Protein AF-A0A2D6P7Q8-F1 (afdb_monomer_lite)

Structure (mmCIF, N/CA/C/O backbone):
data_AF-A0A2D6P7Q8-F1
#
_entry.id   AF-A0A2D6P7Q8-F1
#
loop_
_atom_site.group_PDB
_atom_site.id
_atom_site.type_symbol
_atom_site.label_atom_id
_atom_site.label_alt_id
_atom_site.label_comp_id
_atom_site.label_asym_id
_atom_site.label_entity_id
_atom_site.label_seq_id
_atom_site.pdbx_PDB_ins_code
_atom_site.Cartn_x
_atom_site.Cartn_y
_atom_site.Cartn_z
_atom_site.occupancy
_atom_site.B_iso_or_equiv
_atom_site.auth_seq_id
_atom_site.auth_comp_id
_atom_site.auth_asym_id
_atom_site.auth_atom_id
_atom_site.pdbx_PDB_model_num
ATOM 1 N N . MET A 1 1 ? 65.331 -16.004 4.724 1.00 60.19 1 MET A N 1
ATOM 2 C CA . MET A 1 1 ? 64.249 -16.273 5.702 1.00 60.19 1 MET A CA 1
ATOM 3 C C . MET A 1 1 ? 63.230 -15.131 5.787 1.00 60.19 1 MET A C 1
ATOM 5 O O . MET A 1 1 ? 62.043 -15.393 5.928 1.00 60.19 1 MET A O 1
ATOM 9 N N . GLU A 1 2 ? 63.655 -13.871 5.658 1.00 68.31 2 GLU A N 1
ATOM 10 C CA . GLU A 1 2 ? 62.769 -12.696 5.745 1.00 68.31 2 GLU A CA 1
ATOM 11 C C . GLU A 1 2 ? 61.830 -12.521 4.538 1.00 68.31 2 GLU A C 1
ATOM 13 O O . GLU A 1 2 ? 60.653 -12.210 4.701 1.00 68.31 2 GLU A O 1
ATOM 18 N N . ILE A 1 3 ? 62.322 -12.805 3.327 1.00 71.19 3 ILE A N 1
ATOM 19 C CA . ILE A 1 3 ? 61.538 -12.734 2.080 1.00 71.19 3 ILE A CA 1
ATOM 20 C C . ILE A 1 3 ? 60.420 -13.785 2.076 1.00 71.19 3 ILE A C 1
ATOM 22 O O . ILE A 1 3 ? 59.288 -13.484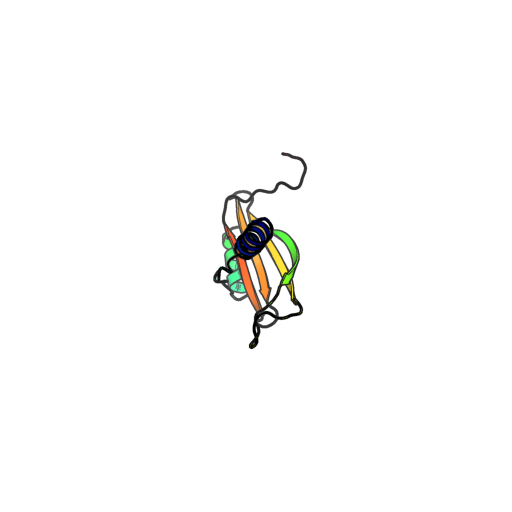 1.715 1.00 71.19 3 ILE A O 1
ATOM 26 N N . THR A 1 4 ? 60.706 -14.995 2.560 1.00 68.94 4 THR A N 1
ATOM 27 C CA . THR A 1 4 ? 59.734 -16.093 2.653 1.00 68.94 4 THR A CA 1
ATOM 28 C C . THR A 1 4 ? 58.608 -15.771 3.640 1.00 68.94 4 THR A C 1
ATOM 30 O O . THR A 1 4 ? 57.448 -16.049 3.350 1.00 68.94 4 THR A O 1
ATOM 33 N N . LYS A 1 5 ? 58.921 -15.110 4.767 1.00 68.62 5 LYS A N 1
ATOM 34 C CA . LYS A 1 5 ? 57.911 -14.595 5.709 1.00 68.62 5 LYS A CA 1
ATOM 35 C C . LYS A 1 5 ? 57.043 -13.502 5.084 1.00 68.62 5 LYS A C 1
ATOM 37 O O . LYS A 1 5 ? 55.829 -13.543 5.240 1.00 68.62 5 LYS A O 1
ATOM 42 N N . LYS A 1 6 ? 57.642 -12.552 4.356 1.00 72.38 6 LYS A N 1
ATOM 43 C CA . LYS A 1 6 ? 56.894 -11.487 3.664 1.00 72.38 6 LYS A CA 1
ATOM 44 C C . LYS A 1 6 ? 55.963 -12.057 2.592 1.00 72.38 6 LYS A C 1
ATOM 46 O O . LYS A 1 6 ? 54.809 -11.653 2.519 1.00 72.38 6 LYS A O 1
ATOM 51 N N . LEU A 1 7 ? 56.431 -13.043 1.826 1.00 74.19 7 LEU A N 1
ATOM 52 C CA . LEU A 1 7 ? 55.627 -13.719 0.808 1.00 74.19 7 LEU A CA 1
ATOM 53 C C . LEU A 1 7 ? 54.455 -14.494 1.430 1.00 74.19 7 LEU A C 1
ATOM 55 O O . LEU A 1 7 ? 53.338 -14.419 0.930 1.00 74.19 7 LEU A O 1
ATOM 59 N N . PHE A 1 8 ? 54.687 -15.172 2.557 1.00 73.50 8 PHE A N 1
ATOM 60 C CA . PHE A 1 8 ? 53.637 -15.880 3.288 1.00 73.50 8 PHE A CA 1
ATOM 61 C C . PHE A 1 8 ? 52.559 -14.930 3.833 1.00 73.50 8 PHE A C 1
ATOM 63 O O . PHE A 1 8 ? 51.376 -15.225 3.715 1.00 73.50 8 PHE A O 1
ATOM 70 N N . VAL A 1 9 ? 52.943 -13.762 4.362 1.00 74.06 9 VAL A N 1
ATOM 71 C CA . VAL A 1 9 ? 51.994 -12.739 4.843 1.00 74.06 9 VAL A CA 1
ATOM 72 C C . VAL A 1 9 ? 51.169 -12.144 3.696 1.00 74.06 9 VAL A C 1
ATOM 74 O O . VAL A 1 9 ? 49.970 -11.935 3.859 1.00 74.06 9 VAL A O 1
ATOM 77 N N . ILE A 1 10 ? 51.775 -11.920 2.527 1.00 73.69 10 ILE A N 1
ATOM 78 C CA . ILE A 1 10 ? 51.062 -11.429 1.335 1.00 73.69 10 ILE A CA 1
ATOM 79 C C . ILE A 1 10 ? 50.044 -12.466 0.844 1.00 73.69 10 ILE A C 1
ATOM 81 O O . ILE A 1 10 ? 48.901 -12.117 0.560 1.00 73.69 10 ILE A O 1
ATOM 85 N N . ILE A 1 11 ? 50.434 -13.742 0.792 1.00 72.75 11 ILE A N 1
ATOM 86 C CA . ILE A 1 11 ? 49.536 -14.834 0.396 1.00 72.75 11 ILE A CA 1
ATOM 87 C C . ILE A 1 11 ?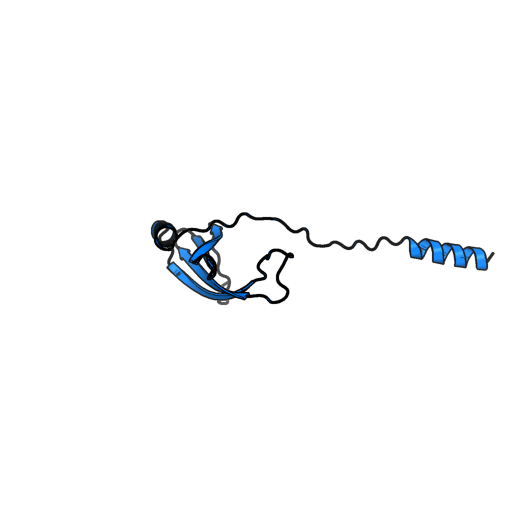 48.403 -14.995 1.418 1.00 72.75 11 ILE A C 1
ATOM 89 O O . ILE A 1 11 ? 47.251 -15.130 1.025 1.00 72.75 11 ILE A O 1
ATOM 93 N N . LEU A 1 12 ? 48.693 -14.905 2.719 1.00 67.81 12 LEU A N 1
ATOM 94 C CA . LEU A 1 12 ? 47.679 -14.991 3.773 1.00 67.81 12 LEU A CA 1
ATOM 95 C C . LEU A 1 12 ? 46.686 -13.812 3.729 1.00 67.81 12 LEU A C 1
ATOM 97 O O . LEU A 1 12 ? 45.505 -13.999 4.006 1.00 67.81 12 LEU A O 1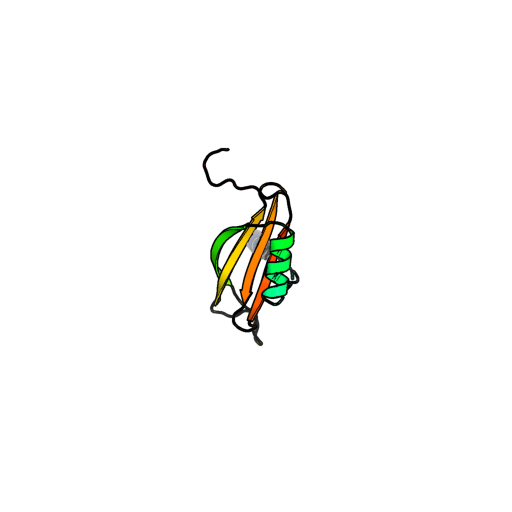
ATOM 101 N N . GLY A 1 13 ? 47.137 -12.618 3.327 1.00 65.50 13 GLY A N 1
ATOM 102 C CA . GLY A 1 13 ? 46.277 -11.446 3.126 1.00 65.50 13 GLY A CA 1
ATOM 103 C C . GLY A 1 13 ? 45.370 -11.528 1.890 1.00 65.50 13 GLY A C 1
ATOM 104 O O . GLY A 1 13 ? 44.302 -10.922 1.883 1.00 65.50 13 GLY A O 1
ATOM 105 N N . LEU A 1 14 ? 45.750 -12.303 0.867 1.00 66.88 14 LEU A N 1
ATOM 106 C CA . LEU A 1 14 ? 44.961 -12.505 -0.359 1.00 66.88 14 LEU A CA 1
ATOM 107 C C . LEU A 1 14 ? 43.763 -13.453 -0.176 1.00 66.88 14 LEU A C 1
ATOM 109 O O . LEU A 1 14 ? 42.857 -13.443 -1.004 1.00 66.88 14 LEU A O 1
ATOM 113 N N . PHE A 1 15 ? 43.739 -1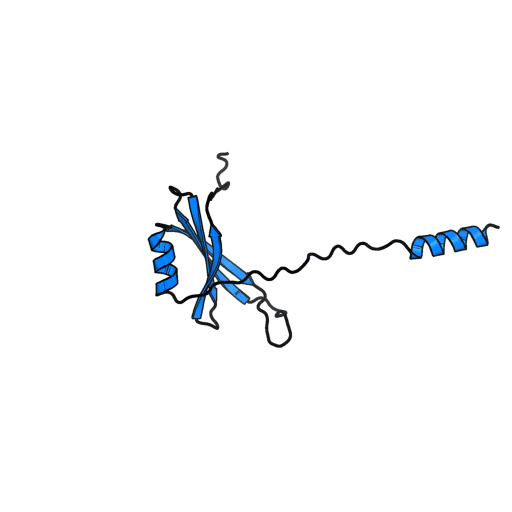4.246 0.899 1.00 63.03 15 PHE A N 1
ATOM 114 C CA . PHE A 1 15 ? 42.667 -15.205 1.192 1.00 63.03 15 PHE A CA 1
ATOM 115 C C . PHE A 1 15 ? 41.673 -14.728 2.256 1.00 63.03 15 PHE A C 1
ATOM 117 O O . PHE A 1 15 ? 40.868 -15.534 2.712 1.00 63.03 15 PHE A O 1
ATOM 124 N N . VAL A 1 16 ? 41.690 -13.451 2.661 1.00 68.62 16 VAL A N 1
ATOM 125 C CA . VAL A 1 16 ? 40.652 -12.915 3.557 1.00 68.62 16 VAL A CA 1
ATOM 126 C C . VAL A 1 16 ? 39.323 -12.927 2.793 1.00 68.62 16 VAL A C 1
ATOM 128 O O . VAL A 1 16 ? 39.173 -12.152 1.844 1.00 68.62 16 VAL A O 1
ATOM 131 N N . PRO A 1 17 ? 38.356 -13.794 3.149 1.00 63.97 17 PRO A N 1
ATOM 132 C CA . PRO A 1 17 ? 37.081 -13.811 2.464 1.00 63.97 17 PRO A CA 1
ATOM 133 C C . PRO A 1 17 ? 36.367 -12.509 2.815 1.00 63.97 17 PRO A C 1
ATOM 135 O O . PRO A 1 17 ? 36.013 -12.254 3.967 1.00 63.97 17 PRO A O 1
ATOM 138 N N . ILE A 1 18 ? 36.182 -11.657 1.812 1.00 68.25 18 ILE A N 1
ATOM 139 C CA . ILE A 1 18 ? 35.284 -10.517 1.915 1.00 68.25 18 ILE A CA 1
ATOM 140 C C . ILE A 1 18 ? 33.889 -11.136 1.988 1.00 68.25 18 ILE A C 1
ATOM 142 O O . ILE A 1 18 ? 33.320 -11.516 0.967 1.00 68.25 18 ILE A O 1
ATOM 146 N N . CYS A 1 19 ? 33.362 -11.326 3.198 1.00 65.06 19 CYS A N 1
ATOM 147 C CA . CYS A 1 19 ? 31.973 -11.721 3.393 1.00 65.06 19 CYS A CA 1
ATOM 148 C C . CYS A 1 19 ? 31.089 -10.551 2.957 1.00 65.06 19 CYS A C 1
ATOM 150 O O . CYS A 1 19 ? 30.695 -9.705 3.759 1.00 65.06 19 CYS A O 1
ATOM 152 N N . ILE A 1 20 ? 30.815 -10.481 1.656 1.00 66.38 20 ILE A N 1
ATOM 153 C CA . ILE A 1 20 ? 29.815 -9.593 1.079 1.00 66.38 20 ILE A CA 1
ATOM 154 C C . ILE A 1 20 ? 28.467 -10.228 1.419 1.00 66.38 20 ILE A C 1
ATOM 156 O O . ILE A 1 20 ? 27.920 -11.005 0.643 1.00 66.38 20 ILE A O 1
ATOM 160 N N . SER A 1 21 ? 27.961 -9.955 2.621 1.00 70.31 21 SER A N 1
ATOM 161 C CA . SER A 1 21 ? 26.570 -10.253 2.951 1.00 70.31 21 SER A CA 1
ATOM 162 C C . SER A 1 21 ? 25.699 -9.290 2.149 1.00 70.31 21 SER A C 1
ATOM 164 O O . SER A 1 21 ? 25.422 -8.167 2.571 1.00 70.31 21 SER A O 1
ATOM 166 N N . ALA A 1 22 ? 25.370 -9.682 0.922 1.00 73.44 22 ALA A N 1
ATOM 167 C CA . ALA A 1 22 ? 24.333 -9.018 0.159 1.00 73.44 22 ALA A CA 1
ATOM 168 C C . ALA A 1 22 ? 22.987 -9.448 0.746 1.00 73.44 22 ALA A C 1
ATOM 170 O O . ALA A 1 22 ? 22.768 -10.633 0.984 1.00 73.44 22 ALA A O 1
ATOM 171 N N . GLY A 1 23 ? 22.094 -8.488 0.992 1.00 75.06 23 GLY A N 1
ATOM 172 C CA . GLY A 1 23 ? 20.723 -8.814 1.372 1.00 75.06 23 GLY A CA 1
ATOM 173 C C . GLY A 1 23 ? 20.081 -9.707 0.309 1.00 75.06 23 GLY A C 1
ATOM 174 O O . GLY A 1 23 ? 20.209 -9.438 -0.888 1.00 75.06 23 GLY A O 1
ATOM 175 N N . GLU A 1 24 ? 19.413 -10.772 0.745 1.00 81.06 24 GLU A N 1
ATOM 176 C CA . GLU A 1 24 ? 18.684 -11.660 -0.154 1.00 81.06 24 GLU A CA 1
ATOM 177 C C . GLU A 1 24 ? 17.374 -11.004 -0.586 1.00 81.06 24 GLU A C 1
ATOM 179 O O . GLU A 1 24 ? 16.573 -10.542 0.233 1.00 81.06 24 GLU A O 1
ATOM 184 N N . TRP A 1 25 ? 17.154 -10.967 -1.897 1.00 77.06 25 TRP A N 1
ATOM 185 C CA . TRP A 1 25 ? 15.870 -10.563 -2.445 1.00 77.06 25 TRP A CA 1
ATOM 186 C C . TRP A 1 25 ? 14.847 -11.657 -2.168 1.00 77.06 25 TRP A C 1
ATOM 188 O O . TRP A 1 25 ? 15.042 -12.805 -2.557 1.00 77.06 25 TRP A O 1
ATOM 198 N N . ASN A 1 26 ? 13.759 -11.279 -1.503 1.00 78.12 26 ASN A N 1
ATOM 199 C CA . ASN A 1 26 ? 12.622 -12.152 -1.266 1.00 78.12 26 ASN A CA 1
ATOM 200 C C . ASN A 1 26 ? 11.439 -11.668 -2.097 1.00 78.12 26 ASN A C 1
ATOM 202 O O . ASN A 1 26 ? 11.020 -10.514 -1.981 1.00 78.12 26 ASN A O 1
ATOM 206 N N . ASP A 1 27 ? 10.891 -12.565 -2.909 1.00 81.38 27 ASP A N 1
ATOM 207 C CA . ASP A 1 27 ? 9.693 -12.291 -3.686 1.00 81.38 27 ASP A CA 1
ATOM 208 C C . ASP A 1 27 ? 8.463 -12.511 -2.800 1.00 81.38 27 ASP A C 1
ATOM 210 O O . ASP A 1 27 ? 8.085 -13.638 -2.478 1.00 81.38 27 ASP A O 1
ATOM 214 N N . LYS A 1 28 ? 7.832 -11.412 -2.381 1.00 79.88 28 LYS A N 1
ATOM 215 C CA . LYS A 1 28 ? 6.518 -11.442 -1.736 1.00 79.88 28 LYS A CA 1
ATOM 216 C C . LYS A 1 28 ? 5.442 -11.242 -2.811 1.00 79.88 28 LYS A C 1
ATOM 218 O O . LYS A 1 28 ? 5.529 -10.257 -3.545 1.00 79.88 28 LYS A O 1
ATOM 223 N N . PRO A 1 29 ? 4.411 -12.103 -2.900 1.00 82.38 29 PRO A N 1
ATOM 224 C CA . PRO A 1 29 ? 3.288 -11.849 -3.794 1.00 82.38 29 PRO A CA 1
ATOM 225 C C . PRO A 1 29 ? 2.545 -10.579 -3.358 1.00 82.38 29 PRO A C 1
ATOM 227 O O . PRO A 1 29 ? 2.234 -10.405 -2.177 1.00 82.38 29 PRO A O 1
ATOM 230 N N . ILE A 1 30 ? 2.253 -9.700 -4.315 1.00 86.81 30 ILE A N 1
ATOM 231 C CA . ILE A 1 30 ? 1.420 -8.512 -4.115 1.00 86.81 30 ILE A CA 1
ATOM 232 C C . ILE A 1 30 ? 0.034 -8.836 -4.668 1.00 86.81 30 ILE A C 1
ATOM 234 O O . ILE A 1 30 ? -0.100 -9.236 -5.823 1.00 86.81 30 ILE A O 1
ATOM 238 N N . MET A 1 31 ? -0.989 -8.698 -3.829 1.00 91.12 31 MET A N 1
ATOM 239 C CA . MET A 1 31 ? -2.379 -8.890 -4.239 1.00 91.12 31 MET A CA 1
ATOM 240 C C . MET A 1 31 ? -2.925 -7.556 -4.729 1.00 91.12 31 MET A C 1
ATOM 242 O O . MET A 1 31 ? -2.913 -6.590 -3.968 1.00 91.12 31 MET A O 1
ATOM 246 N N . CYS A 1 32 ? -3.396 -7.515 -5.971 1.00 93.19 32 CYS A N 1
ATOM 247 C CA . CYS A 1 32 ? -4.007 -6.334 -6.560 1.00 93.19 32 CYS A CA 1
ATOM 248 C C . CYS A 1 32 ? -5.441 -6.646 -6.975 1.00 93.19 32 CYS A C 1
ATOM 250 O O . CYS A 1 32 ? -5.709 -7.737 -7.476 1.00 93.19 32 CYS A O 1
ATOM 252 N N . ALA A 1 33 ? -6.330 -5.685 -6.774 1.00 95.25 33 ALA A N 1
ATOM 253 C CA . ALA A 1 33 ? -7.732 -5.768 -7.142 1.00 95.25 33 ALA A CA 1
ATOM 254 C C . ALA A 1 33 ? -8.232 -4.401 -7.625 1.00 95.25 33 ALA A C 1
ATOM 256 O O . ALA A 1 33 ? -7.521 -3.390 -7.553 1.00 95.25 33 ALA A O 1
ATOM 257 N N . ASP A 1 34 ? -9.464 -4.373 -8.125 1.00 95.62 34 ASP A N 1
ATOM 258 C CA . ASP A 1 34 ? -10.123 -3.122 -8.478 1.00 95.62 34 ASP A CA 1
ATOM 259 C C . ASP A 1 34 ? -10.509 -2.300 -7.233 1.00 95.62 34 ASP A C 1
ATOM 261 O O . ASP A 1 34 ? -10.387 -2.737 -6.082 1.00 95.62 34 ASP A O 1
ATOM 265 N N . GLU A 1 35 ? -10.954 -1.066 -7.474 1.00 94.62 35 GLU A N 1
ATOM 266 C CA . GLU A 1 35 ? -11.393 -0.137 -6.432 1.00 94.62 35 GLU A CA 1
ATOM 267 C C . GLU A 1 35 ? -12.512 -0.730 -5.562 1.00 94.62 35 GLU A C 1
ATOM 269 O O . GLU A 1 35 ? -12.463 -0.665 -4.332 1.00 94.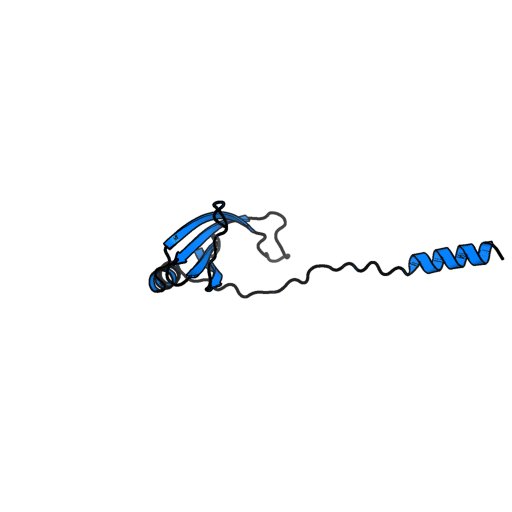62 35 GLU A O 1
ATOM 274 N N . THR A 1 36 ? -13.515 -1.345 -6.190 1.00 96.50 36 THR A N 1
ATOM 275 C CA . THR A 1 36 ? -14.717 -1.815 -5.496 1.00 96.50 36 THR A CA 1
ATOM 276 C C . THR A 1 36 ? -14.372 -2.938 -4.534 1.00 96.50 36 THR A C 1
ATOM 278 O O . THR A 1 36 ? -14.762 -2.876 -3.366 1.00 96.50 36 THR A O 1
ATOM 281 N N . GLU A 1 37 ? -13.625 -3.941 -4.987 1.00 96.81 37 GLU A N 1
ATOM 282 C CA . GLU A 1 37 ? -13.194 -5.053 -4.142 1.00 96.81 37 GLU A CA 1
ATOM 283 C C . GLU A 1 37 ? -12.288 -4.560 -3.009 1.00 96.81 37 GLU A C 1
ATOM 285 O O . GLU A 1 37 ? -12.527 -4.869 -1.835 1.00 96.81 37 GLU A O 1
ATOM 290 N N . THR A 1 38 ? -11.304 -3.722 -3.340 1.00 96.69 38 THR A N 1
ATOM 291 C CA . THR A 1 38 ? -10.314 -3.233 -2.374 1.00 96.69 38 THR A CA 1
ATOM 292 C C . THR A 1 38 ? -10.974 -2.448 -1.246 1.00 96.69 38 THR A C 1
ATOM 294 O O . THR A 1 38 ? -10.785 -2.760 -0.065 1.00 96.69 38 THR A O 1
ATOM 297 N N . PHE A 1 39 ? -11.784 -1.442 -1.578 1.00 97.19 39 PHE A N 1
ATOM 298 C CA . PHE A 1 39 ? -12.408 -0.599 -0.562 1.00 97.19 39 PHE A CA 1
ATOM 299 C C . PHE A 1 39 ? -13.570 -1.294 0.145 1.00 97.19 39 PHE A C 1
ATOM 301 O O . PHE A 1 39 ? -13.830 -0.986 1.309 1.00 97.19 39 PHE A O 1
ATOM 308 N N . SER A 1 40 ? -14.215 -2.285 -0.479 1.00 97.69 40 SER A N 1
ATOM 309 C CA . SER A 1 40 ? -15.170 -3.152 0.223 1.00 97.69 40 SER A CA 1
ATOM 310 C C . SER A 1 40 ? -14.478 -3.985 1.301 1.00 97.69 40 SER A C 1
ATOM 312 O O . SER A 1 40 ? -14.989 -4.071 2.418 1.00 97.69 40 SER A O 1
ATOM 314 N N . ALA A 1 41 ? -13.297 -4.541 1.014 1.00 96.44 41 ALA A N 1
ATOM 315 C CA . ALA A 1 41 ? -12.517 -5.304 1.987 1.00 96.44 41 ALA A CA 1
ATOM 316 C C . ALA A 1 41 ? -12.013 -4.433 3.152 1.00 96.44 41 ALA A C 1
ATOM 318 O O . ALA A 1 41 ? -12.077 -4.861 4.303 1.00 96.44 41 ALA A O 1
ATOM 319 N N . ILE A 1 42 ? -11.557 -3.206 2.878 1.00 97.69 42 ILE A N 1
ATOM 320 C CA . ILE A 1 42 ? -11.155 -2.233 3.914 1.00 97.69 42 ILE A CA 1
ATOM 321 C C . ILE A 1 42 ? -12.362 -1.849 4.780 1.00 97.69 42 ILE A C 1
ATOM 323 O O . ILE A 1 42 ? -12.303 -1.910 6.009 1.00 97.69 42 ILE A O 1
ATOM 327 N N . LYS A 1 43 ? -13.495 -1.528 4.144 1.00 97.62 43 LYS A N 1
ATOM 328 C CA . LYS A 1 43 ? -14.733 -1.160 4.841 1.00 97.62 43 LYS A CA 1
ATOM 329 C C . LYS A 1 43 ? -15.269 -2.297 5.710 1.00 97.62 43 LYS A C 1
ATOM 331 O O . LYS A 1 43 ? -15.745 -2.033 6.809 1.00 97.62 43 LYS A O 1
ATOM 336 N N . ALA A 1 44 ? -15.170 -3.547 5.257 1.00 97.69 44 ALA A N 1
ATOM 337 C CA . ALA A 1 44 ? -15.597 -4.718 6.025 1.00 97.69 44 ALA A CA 1
ATOM 338 C C . ALA A 1 44 ? -14.801 -4.912 7.329 1.00 97.69 44 ALA A C 1
ATOM 340 O O . ALA A 1 44 ? -15.309 -5.522 8.266 1.00 97.69 44 ALA A O 1
ATOM 341 N N . LYS A 1 45 ? -13.575 -4.382 7.402 1.00 97.44 45 LYS A N 1
ATOM 342 C CA . LYS A 1 45 ? -12.741 -4.375 8.615 1.00 97.44 45 LYS A CA 1
ATOM 343 C C . LYS A 1 45 ? -12.955 -3.132 9.488 1.00 97.44 45 LYS A C 1
ATOM 345 O O . LYS A 1 45 ? -12.314 -3.008 10.532 1.00 97.44 45 LYS A O 1
ATOM 350 N N . GLU A 1 46 ? -13.828 -2.217 9.064 1.00 98.12 46 GLU A N 1
ATOM 351 C CA . GLU A 1 46 ? -14.041 -0.908 9.693 1.00 98.12 46 GLU A CA 1
ATOM 352 C C . GLU A 1 46 ? -12.728 -0.113 9.841 1.00 98.12 46 GLU A C 1
ATOM 354 O O . GLU A 1 46 ? -12.497 0.558 10.845 1.00 98.12 46 GLU A O 1
ATOM 359 N N . GLU A 1 47 ? -11.829 -0.232 8.860 1.00 98.19 47 GLU A N 1
ATOM 360 C CA . GLU A 1 47 ? -10.563 0.500 8.852 1.00 98.19 47 GLU A CA 1
ATOM 361 C C . GLU A 1 47 ? -10.747 1.895 8.241 1.00 98.19 47 GLU A C 1
ATOM 363 O O . GLU A 1 47 ? -11.334 2.057 7.170 1.00 98.19 47 GLU A O 1
ATOM 368 N N . GLU A 1 48 ? -10.204 2.910 8.908 1.00 97.19 48 GLU A N 1
ATOM 369 C CA . GLU A 1 48 ? -10.265 4.307 8.486 1.00 97.19 48 GLU A CA 1
ATOM 370 C C . GLU A 1 48 ? -8.898 4.790 8.016 1.00 97.19 48 GLU A C 1
ATOM 372 O O . GLU A 1 48 ? -7.861 4.359 8.516 1.00 97.19 48 GLU A O 1
ATOM 377 N N . LEU A 1 49 ? -8.887 5.706 7.050 1.00 96.81 49 LEU A N 1
ATOM 378 C CA . LEU A 1 49 ? -7.658 6.288 6.528 1.00 96.81 49 LEU A CA 1
ATOM 379 C C . LEU A 1 49 ? -6.951 7.110 7.614 1.00 96.81 49 LEU A C 1
ATOM 381 O O . LEU A 1 49 ? -7.500 8.100 8.094 1.00 96.81 49 LEU A O 1
ATOM 385 N N . ILE A 1 50 ? -5.702 6.765 7.918 1.00 94.31 50 ILE A N 1
ATOM 386 C CA . ILE A 1 50 ? -4.883 7.483 8.908 1.00 94.31 50 ILE A CA 1
ATOM 387 C C . ILE A 1 50 ? -3.642 8.150 8.310 1.00 94.31 50 ILE A C 1
ATOM 389 O O . ILE A 1 50 ? -3.055 9.033 8.933 1.00 94.31 50 ILE A O 1
ATOM 393 N N . PHE A 1 51 ? -3.216 7.733 7.116 1.00 91.19 51 PHE A N 1
ATOM 394 C CA . PHE A 1 51 ? -1.991 8.224 6.494 1.00 91.19 51 PHE A CA 1
ATOM 395 C C . PHE A 1 51 ? -2.060 8.128 4.971 1.00 91.19 51 PHE A C 1
ATOM 397 O O . PHE A 1 51 ? -2.560 7.146 4.425 1.00 91.19 51 PHE A O 1
ATOM 404 N N . LYS A 1 52 ? -1.513 9.152 4.308 1.00 95.31 52 LYS A N 1
ATOM 405 C CA . LYS A 1 52 ? -1.262 9.193 2.867 1.00 95.31 52 LYS A CA 1
ATOM 406 C C . LYS A 1 52 ? 0.152 9.685 2.605 1.00 95.31 52 LYS A C 1
ATOM 408 O O . LYS A 1 52 ? 0.607 10.628 3.256 1.00 95.31 52 LYS A O 1
ATOM 413 N N . ALA A 1 53 ? 0.812 9.110 1.613 1.00 94.38 53 ALA A N 1
ATOM 414 C CA . ALA A 1 53 ? 2.085 9.603 1.108 1.00 94.38 53 ALA A CA 1
ATOM 415 C C . ALA A 1 53 ? 2.283 9.250 -0.367 1.00 94.38 53 ALA A C 1
ATOM 417 O O . ALA A 1 53 ? 1.495 8.530 -0.973 1.00 94.38 53 ALA A O 1
ATOM 418 N N . ASN A 1 54 ? 3.381 9.746 -0.932 1.00 92.06 54 ASN A N 1
ATOM 419 C CA . ASN A 1 54 ? 3.903 9.287 -2.211 1.00 92.06 54 ASN A CA 1
ATOM 420 C C . ASN A 1 54 ? 5.198 8.519 -1.954 1.00 92.06 54 ASN A C 1
ATOM 422 O O . A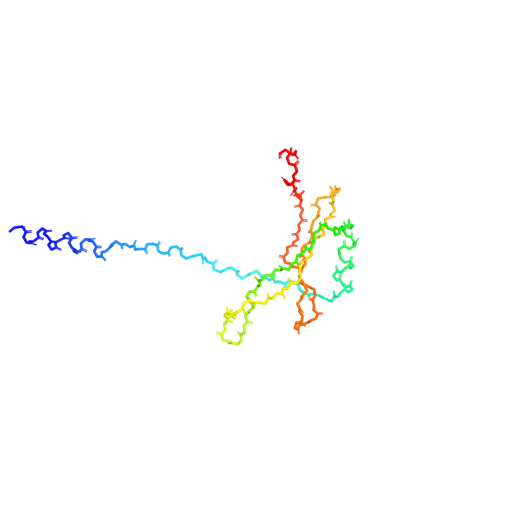SN A 1 54 ? 6.166 9.086 -1.442 1.00 92.06 54 ASN A O 1
ATOM 426 N N . GLN A 1 55 ? 5.221 7.241 -2.310 1.00 89.06 55 GLN A N 1
ATOM 427 C CA . GLN A 1 55 ? 6.420 6.411 -2.264 1.00 89.06 55 GLN A CA 1
ATOM 428 C C . GLN A 1 55 ? 7.157 6.448 -3.605 1.00 89.06 55 GLN A C 1
ATOM 430 O O . GLN A 1 55 ? 6.547 6.585 -4.664 1.00 89.06 55 GLN A O 1
ATOM 435 N N . LEU A 1 56 ? 8.481 6.308 -3.562 1.00 88.81 56 LEU A N 1
ATOM 436 C CA . LEU A 1 56 ? 9.312 6.129 -4.749 1.00 88.81 56 LEU A CA 1
ATOM 437 C C . LEU A 1 56 ? 9.695 4.655 -4.857 1.00 88.81 56 LEU A C 1
ATOM 439 O O . LEU A 1 56 ? 10.521 4.178 -4.080 1.00 88.81 56 LEU A O 1
ATOM 443 N N . THR A 1 57 ? 9.125 3.946 -5.828 1.00 83.19 57 THR A N 1
ATOM 444 C CA . THR A 1 57 ? 9.346 2.505 -6.000 1.00 83.19 57 THR A CA 1
ATOM 445 C C . THR A 1 57 ? 10.048 2.189 -7.316 1.00 83.19 57 THR A C 1
ATOM 447 O O . THR A 1 57 ? 9.833 2.840 -8.342 1.00 83.19 57 THR A O 1
ATOM 450 N N . LYS A 1 58 ? 10.938 1.193 -7.296 1.00 82.75 58 LYS A N 1
ATOM 451 C CA . LYS A 1 58 ? 11.551 0.660 -8.515 1.00 82.75 58 LYS A CA 1
ATOM 452 C C . LYS A 1 58 ? 10.681 -0.469 -9.038 1.00 82.75 58 LYS A C 1
ATOM 454 O O . LYS A 1 58 ? 10.683 -1.563 -8.488 1.00 82.75 58 LYS A O 1
ATOM 459 N N . VAL A 1 59 ? 9.998 -0.209 -10.140 1.00 77.81 59 VAL A N 1
ATOM 460 C CA . VAL A 1 59 ? 9.241 -1.235 -10.858 1.00 77.81 59 VAL A CA 1
ATOM 461 C C . VAL A 1 59 ? 10.169 -2.074 -11.735 1.00 77.81 59 VAL A C 1
ATOM 463 O O . VAL A 1 59 ? 11.178 -1.581 -12.254 1.00 77.81 59 VAL A O 1
ATOM 466 N N . ARG A 1 60 ? 9.845 -3.358 -11.900 1.00 77.75 60 ARG A N 1
ATOM 467 C CA . ARG A 1 60 ? 10.539 -4.247 -12.837 1.00 77.75 60 ARG A CA 1
ATOM 468 C C . ARG A 1 60 ? 9.971 -4.034 -14.244 1.00 77.75 60 ARG A C 1
ATOM 470 O O . ARG A 1 60 ? 8.762 -4.035 -14.428 1.00 77.75 60 ARG A O 1
ATOM 477 N N . ASN A 1 61 ? 10.851 -3.847 -15.219 1.00 73.44 61 ASN A N 1
ATOM 478 C CA . ASN A 1 61 ? 10.550 -3.817 -16.646 1.00 73.44 61 ASN A CA 1
ATOM 479 C C . ASN A 1 61 ? 11.169 -5.043 -17.348 1.00 73.44 61 ASN A C 1
ATOM 481 O O . ASN A 1 61 ? 11.793 -5.888 -16.702 1.00 73.44 61 ASN A O 1
ATOM 485 N N . GLU A 1 62 ? 11.038 -5.118 -18.674 1.00 79.56 62 GLU A N 1
ATOM 486 C CA . GLU A 1 62 ? 11.558 -6.219 -19.506 1.00 79.56 62 GLU A CA 1
ATOM 487 C C . GLU A 1 62 ? 13.065 -6.489 -19.325 1.00 79.56 62 GLU A C 1
ATOM 489 O O . GLU A 1 62 ? 13.530 -7.608 -19.515 1.00 79.56 62 GLU A O 1
ATOM 494 N N . THR A 1 63 ? 13.837 -5.476 -18.921 1.00 83.12 63 THR A N 1
ATOM 495 C CA . THR A 1 63 ? 15.301 -5.540 -18.759 1.00 83.12 63 THR A CA 1
ATOM 496 C C . THR A 1 63 ? 15.762 -5.666 -17.302 1.00 83.12 63 THR A C 1
ATOM 498 O O . THR A 1 63 ? 16.965 -5.688 -17.040 1.00 83.12 63 THR A O 1
ATOM 501 N N . GLY A 1 64 ? 14.834 -5.732 -16.339 1.00 82.44 64 GLY A N 1
ATOM 502 C CA . GLY A 1 64 ? 15.127 -5.776 -14.901 1.00 82.44 64 GLY A CA 1
ATOM 503 C C . GLY A 1 64 ? 14.530 -4.599 -14.125 1.00 82.44 64 GLY A C 1
ATOM 504 O O . GLY A 1 64 ? 13.517 -4.032 -14.512 1.00 82.44 64 GLY A O 1
ATOM 505 N N . LEU A 1 65 ? 15.111 -4.236 -12.979 1.00 81.62 65 LEU A N 1
ATOM 506 C CA . LEU A 1 65 ? 14.615 -3.102 -12.186 1.00 81.62 65 LEU A CA 1
ATOM 507 C C . LEU A 1 65 ? 14.892 -1.771 -12.898 1.00 81.62 65 LEU A C 1
ATOM 509 O O . LEU A 1 65 ? 16.026 -1.492 -13.298 1.00 81.62 65 LEU A O 1
ATOM 513 N N . ALA A 1 66 ? 13.873 -0.918 -13.007 1.00 80.25 66 ALA A N 1
ATOM 514 C CA . ALA A 1 66 ? 14.007 0.402 -13.606 1.00 80.25 66 ALA A CA 1
ATOM 515 C C . ALA A 1 66 ? 15.069 1.248 -12.875 1.00 80.25 66 ALA A C 1
ATOM 517 O O . ALA A 1 66 ? 15.130 1.296 -11.642 1.00 80.25 66 ALA A O 1
ATOM 518 N N . LYS A 1 67 ? 15.916 1.953 -13.643 1.00 83.19 67 LYS A N 1
ATOM 519 C CA . LYS A 1 67 ? 16.971 2.824 -13.085 1.00 83.19 67 LYS A CA 1
ATOM 520 C C . LYS A 1 67 ? 16.393 4.014 -12.319 1.00 83.19 67 LYS A C 1
ATOM 522 O O . LYS A 1 67 ? 16.935 4.392 -11.284 1.00 83.19 67 LYS A O 1
ATOM 527 N N . LYS A 1 68 ? 15.314 4.601 -12.842 1.00 84.38 68 LYS A N 1
ATOM 528 C CA . LYS A 1 68 ? 14.583 5.699 -12.207 1.00 84.38 68 LYS A CA 1
ATOM 529 C C . LYS A 1 68 ? 13.362 5.123 -11.481 1.00 84.38 68 LYS A C 1
ATOM 531 O O . LYS A 1 68 ? 12.625 4.369 -12.116 1.00 84.38 68 LYS A O 1
ATOM 536 N N . PRO A 1 69 ? 13.156 5.443 -10.194 1.00 84.25 69 PRO A N 1
ATOM 537 C CA . PRO A 1 69 ? 11.946 5.046 -9.492 1.00 84.25 69 PRO A CA 1
ATOM 538 C C . PRO A 1 69 ? 10.735 5.831 -10.011 1.00 84.25 69 PRO A C 1
ATOM 540 O O . PRO A 1 69 ? 10.881 6.932 -10.549 1.00 84.25 69 PRO A O 1
ATOM 543 N N . VAL A 1 70 ? 9.549 5.266 -9.818 1.00 83.81 70 VAL A N 1
ATOM 544 C CA . VAL A 1 70 ? 8.259 5.906 -10.091 1.00 83.81 70 VAL A CA 1
ATOM 545 C C . VAL A 1 70 ? 7.603 6.328 -8.779 1.00 83.81 70 VAL A C 1
ATOM 547 O O . VAL A 1 70 ? 7.765 5.660 -7.758 1.00 83.81 70 VAL A O 1
ATOM 550 N N . GLY A 1 71 ? 6.899 7.460 -8.804 1.00 86.25 71 GLY A N 1
ATOM 551 C CA . GLY A 1 71 ? 6.101 7.933 -7.676 1.00 86.25 71 GLY A CA 1
ATOM 552 C C . GLY A 1 71 ? 4.744 7.243 -7.662 1.00 86.25 71 GLY A C 1
ATOM 553 O O . GLY A 1 71 ? 4.024 7.313 -8.655 1.00 86.25 71 GLY A O 1
ATOM 554 N N . VAL A 1 72 ? 4.405 6.589 -6.557 1.00 88.31 72 VAL A N 1
ATOM 555 C CA . VAL A 1 72 ? 3.154 5.842 -6.386 1.00 88.31 72 VAL A CA 1
ATOM 556 C C . VAL A 1 72 ? 2.485 6.312 -5.100 1.00 88.31 72 VAL A C 1
ATOM 558 O O . VAL A 1 72 ? 3.151 6.462 -4.075 1.00 88.31 72 VAL A O 1
ATOM 561 N N . ALA A 1 73 ? 1.183 6.584 -5.153 1.00 91.81 73 ALA A N 1
ATOM 562 C CA . ALA A 1 73 ? 0.422 6.951 -3.964 1.00 91.81 73 ALA A CA 1
ATOM 563 C C . ALA A 1 73 ? 0.311 5.739 -3.031 1.00 91.81 73 ALA A C 1
ATOM 565 O O . ALA A 1 73 ? 0.039 4.630 -3.494 1.00 91.81 73 ALA A O 1
ATOM 566 N N . VAL A 1 74 ? 0.531 5.954 -1.735 1.00 95.38 74 VAL A N 1
ATOM 567 C CA . VAL A 1 74 ? 0.374 4.943 -0.689 1.00 95.38 74 VAL A CA 1
ATOM 568 C C . VAL A 1 74 ? -0.551 5.473 0.396 1.00 95.38 74 VAL A C 1
ATOM 570 O O . VAL A 1 74 ? -0.341 6.568 0.921 1.00 95.38 74 VAL A O 1
ATOM 573 N N . ASP A 1 75 ? -1.546 4.669 0.743 1.00 96.81 75 ASP A N 1
ATOM 574 C CA . ASP A 1 75 ? -2.548 4.984 1.751 1.00 96.81 75 ASP A CA 1
ATOM 575 C C . ASP A 1 75 ? -2.528 3.896 2.832 1.00 96.81 75 ASP A C 1
ATOM 577 O O . ASP A 1 75 ? -2.347 2.711 2.541 1.00 96.81 75 ASP A O 1
ATOM 581 N N . MET A 1 76 ? -2.719 4.290 4.090 1.00 97.00 76 MET A N 1
ATOM 582 C CA . MET A 1 76 ? -2.808 3.367 5.220 1.00 97.00 76 MET A CA 1
ATOM 583 C C . MET A 1 76 ? -4.119 3.557 5.970 1.00 97.00 76 MET A C 1
ATOM 585 O O . MET A 1 76 ? -4.463 4.666 6.389 1.00 97.00 76 MET A O 1
ATOM 589 N N . TYR A 1 77 ? -4.802 2.438 6.170 1.00 97.56 77 TYR A N 1
ATOM 590 C CA . TYR A 1 77 ? -6.082 2.318 6.839 1.00 97.56 77 TYR A CA 1
ATOM 591 C C . TYR A 1 77 ? -5.923 1.497 8.108 1.00 97.56 77 TYR A C 1
ATOM 593 O O . TYR A 1 77 ? -5.174 0.517 8.122 1.00 97.56 77 TYR A O 1
ATOM 601 N N . VAL A 1 78 ? -6.605 1.901 9.174 1.00 97.50 78 VAL A N 1
ATOM 602 C CA . VAL A 1 78 ? -6.493 1.283 10.494 1.00 97.50 78 VAL A CA 1
ATOM 603 C C . VAL A 1 78 ? -7.837 1.260 11.194 1.00 97.50 78 VAL A C 1
ATOM 605 O O . VAL A 1 78 ? -8.577 2.239 11.170 1.00 97.50 78 VAL A O 1
ATOM 608 N N . ASN A 1 79 ? -8.107 0.169 11.901 1.00 97.06 79 ASN A N 1
ATOM 609 C CA . ASN A 1 79 ? -9.138 0.117 12.923 1.00 97.06 79 ASN A CA 1
ATOM 610 C C . ASN A 1 79 ? -8.456 0.040 14.300 1.00 97.06 79 ASN A C 1
ATOM 612 O O . ASN A 1 79 ? -7.934 -1.014 14.669 1.00 97.06 79 ASN A O 1
ATOM 616 N N . PRO A 1 80 ? -8.441 1.124 15.097 1.00 92.31 80 PRO A N 1
ATOM 617 C CA . PRO A 1 80 ? -7.742 1.134 16.381 1.00 92.31 80 PRO A CA 1
ATOM 618 C C . PRO A 1 80 ? -8.423 0.268 17.451 1.00 92.31 80 PRO A C 1
ATOM 620 O O . PRO A 1 80 ? -7.785 -0.074 18.443 1.00 92.31 80 PRO A O 1
ATOM 623 N N . LYS A 1 81 ? -9.701 -0.106 17.273 1.00 94.06 81 LYS A N 1
ATOM 624 C CA . LYS A 1 81 ? -10.421 -0.976 18.219 1.00 94.06 81 LYS A CA 1
ATOM 625 C C . LYS A 1 81 ? -9.986 -2.433 18.083 1.00 94.06 81 LYS A C 1
ATOM 627 O O . LYS A 1 81 ? -9.830 -3.118 19.087 1.00 94.06 81 LYS A O 1
ATOM 632 N N . THR A 1 82 ? -9.817 -2.905 16.848 1.00 95.81 82 THR A N 1
ATOM 633 C CA . THR A 1 82 ? -9.387 -4.282 16.540 1.00 95.81 82 THR A CA 1
ATOM 634 C C . THR A 1 82 ? -7.873 -4.393 16.360 1.00 95.81 82 THR A C 1
ATOM 636 O O . THR A 1 82 ? -7.322 -5.492 16.399 1.00 95.81 82 THR A O 1
ATOM 639 N N . GLY A 1 83 ? -7.193 -3.265 16.146 1.00 95.00 83 GLY A N 1
ATOM 640 C CA . GLY A 1 83 ? -5.777 -3.202 15.807 1.00 95.00 83 GLY A CA 1
ATOM 641 C C . GLY A 1 83 ? -5.471 -3.687 14.389 1.00 95.00 83 GLY A C 1
ATOM 642 O O . GLY A 1 83 ? -4.308 -3.987 14.114 1.00 95.00 83 GLY A O 1
ATOM 643 N N . THR A 1 84 ? -6.470 -3.821 13.507 1.00 97.88 84 THR A N 1
ATOM 644 C CA . THR A 1 84 ? -6.234 -4.211 12.111 1.00 97.88 84 THR A CA 1
ATOM 645 C C . THR A 1 84 ? -5.701 -3.035 11.303 1.00 97.88 84 THR A C 1
ATOM 647 O O . THR A 1 84 ? -6.009 -1.874 11.588 1.00 97.88 84 THR A O 1
ATOM 650 N N . TYR A 1 85 ? -4.879 -3.339 10.302 1.00 97.75 85 TYR A N 1
ATOM 651 C CA . TYR A 1 85 ? -4.397 -2.344 9.357 1.00 97.75 85 TYR A CA 1
ATOM 652 C C . TYR A 1 85 ? -4.296 -2.905 7.940 1.00 97.75 85 TYR A C 1
ATOM 654 O O . TYR A 1 85 ? -4.019 -4.095 7.745 1.00 97.75 85 TYR A O 1
ATOM 662 N N . THR A 1 86 ? -4.415 -2.013 6.959 1.00 97.44 86 THR A N 1
ATOM 663 C CA . THR A 1 86 ? -4.163 -2.281 5.541 1.00 97.44 86 THR A CA 1
ATOM 664 C C . THR A 1 86 ? -3.401 -1.103 4.928 1.00 97.44 86 THR A C 1
ATOM 666 O O . THR A 1 86 ? -3.791 0.050 5.081 1.00 97.44 86 THR A O 1
ATOM 669 N N . ILE A 1 87 ? -2.306 -1.388 4.226 1.00 96.56 87 ILE A N 1
ATOM 670 C CA . ILE A 1 87 ? -1.530 -0.436 3.427 1.00 96.56 87 ILE A CA 1
ATOM 671 C C . ILE A 1 87 ? -1.723 -0.797 1.962 1.00 96.56 87 ILE A C 1
ATOM 673 O O . ILE A 1 87 ? -1.409 -1.922 1.555 1.00 96.56 87 ILE A O 1
ATOM 677 N N . ILE A 1 88 ? -2.203 0.162 1.182 1.00 96.25 88 ILE A N 1
ATOM 678 C CA . ILE A 1 88 ? -2.442 0.004 -0.248 1.00 96.25 88 ILE A CA 1
ATOM 679 C C . ILE A 1 88 ? -1.592 0.980 -1.049 1.00 96.25 88 ILE A C 1
ATOM 681 O O . ILE A 1 88 ? -1.319 2.093 -0.602 1.00 96.25 88 ILE A O 1
ATOM 685 N N . GLU A 1 89 ? -1.215 0.575 -2.253 1.00 93.69 89 GLU A N 1
ATOM 686 C CA . GLU A 1 89 ? -0.693 1.463 -3.285 1.00 93.69 89 GLU A CA 1
ATOM 687 C C . GLU A 1 89 ? -1.591 1.417 -4.523 1.00 93.69 89 GLU A C 1
ATOM 689 O O . GLU A 1 89 ? -2.179 0.378 -4.818 1.00 93.69 89 GLU A O 1
ATOM 694 N N . PHE A 1 90 ? -1.696 2.522 -5.259 1.00 91.00 90 PHE A N 1
ATOM 695 C CA . PHE A 1 90 ? -2.406 2.539 -6.542 1.00 91.00 90 PHE A CA 1
ATOM 696 C C . PHE A 1 90 ? -1.413 2.522 -7.700 1.00 91.00 90 PHE A C 1
ATOM 698 O O . PHE A 1 90 ? -0.669 3.487 -7.883 1.00 91.00 90 PHE A O 1
ATOM 705 N N . HIS A 1 91 ? -1.412 1.458 -8.502 1.00 82.25 91 HIS A N 1
ATOM 706 C CA . HIS A 1 91 ? -0.484 1.326 -9.619 1.00 82.25 91 HIS A CA 1
ATOM 707 C C . HIS A 1 91 ? -1.080 1.928 -10.906 1.00 82.25 91 HIS A C 1
ATOM 709 O O . HIS A 1 91 ? -1.962 1.315 -11.512 1.00 82.25 91 HIS A O 1
ATOM 715 N N . PRO A 1 92 ? -0.572 3.073 -11.405 1.00 76.69 92 PRO A N 1
ATOM 716 C CA . PRO A 1 92 ? -1.215 3.806 -12.499 1.00 76.69 92 PRO A CA 1
ATOM 717 C C . PRO A 1 92 ? -1.202 3.057 -13.837 1.00 76.69 92 PRO A C 1
ATOM 719 O O . PRO A 1 92 ? -2.079 3.272 -14.659 1.00 76.69 92 PRO A O 1
ATOM 722 N N . THR A 1 93 ? -0.235 2.163 -14.073 1.00 76.94 93 THR A N 1
ATOM 723 C CA . THR A 1 93 ? -0.142 1.410 -15.340 1.00 76.94 93 THR A CA 1
ATOM 724 C C . THR A 1 93 ? -1.192 0.306 -15.477 1.00 76.94 93 THR A C 1
ATOM 726 O O . THR A 1 93 ? -1.562 -0.034 -16.594 1.00 76.94 93 THR A O 1
ATOM 729 N N . TYR A 1 94 ? -1.631 -0.286 -14.363 1.00 76.19 94 TYR A N 1
ATOM 730 C CA . TYR A 1 94 ? -2.590 -1.400 -14.356 1.00 76.19 94 TYR A CA 1
ATOM 731 C C . TYR A 1 94 ? -3.943 -0.976 -13.774 1.00 76.19 94 TYR A C 1
ATOM 733 O O . TYR A 1 94 ? -4.815 -1.819 -13.599 1.00 76.19 94 TYR A O 1
ATOM 741 N N . GLU A 1 95 ? -4.077 0.307 -13.414 1.00 87.06 95 GLU A N 1
ATOM 742 C CA . GLU A 1 95 ? -5.272 0.914 -12.816 1.00 87.06 95 GLU A CA 1
ATOM 743 C C . GLU A 1 95 ? -5.853 0.081 -11.662 1.00 87.06 95 GLU A C 1
ATOM 745 O O . GLU A 1 95 ? -7.057 -0.123 -11.550 1.00 87.06 95 GLU A O 1
ATOM 750 N N . SER A 1 96 ? -4.970 -0.438 -10.806 1.00 91.00 96 SER A N 1
ATOM 751 C CA . SER A 1 96 ? -5.321 -1.388 -9.747 1.00 91.00 96 SER A CA 1
ATOM 752 C C . SER A 1 96 ? -4.787 -0.934 -8.394 1.00 91.00 96 SER A C 1
ATOM 754 O O . SER A 1 96 ? -3.718 -0.317 -8.308 1.00 91.00 96 SER A O 1
ATOM 756 N N . TYR A 1 97 ? -5.506 -1.291 -7.333 1.00 94.88 97 TYR A N 1
ATOM 757 C CA . TYR A 1 97 ? -5.059 -1.105 -5.959 1.00 94.88 97 TYR A CA 1
ATOM 758 C C . TYR A 1 97 ? -4.388 -2.376 -5.465 1.00 94.88 97 TYR A C 1
ATOM 760 O O . TYR A 1 97 ? -4.953 -3.463 -5.540 1.00 94.88 97 TYR A O 1
ATOM 768 N N . CYS A 1 98 ? -3.177 -2.235 -4.950 1.00 93.31 98 CYS A N 1
ATOM 769 C CA . CYS A 1 98 ? -2.333 -3.336 -4.530 1.00 93.31 98 CYS A CA 1
ATOM 770 C C . CYS A 1 98 ? -2.091 -3.271 -3.022 1.00 93.31 98 CYS A C 1
ATOM 772 O O . CYS A 1 98 ? -1.650 -2.249 -2.497 1.00 93.31 98 CYS A O 1
ATOM 774 N N . ILE A 1 99 ? -2.359 -4.367 -2.311 1.00 94.56 99 ILE A N 1
ATOM 775 C CA . ILE A 1 99 ? -2.113 -4.470 -0.872 1.00 94.56 99 ILE A CA 1
ATOM 776 C C . ILE A 1 99 ? -0.632 -4.768 -0.645 1.00 94.56 99 ILE A C 1
ATOM 778 O O . ILE A 1 99 ? -0.148 -5.870 -0.914 1.00 94.56 99 ILE A O 1
ATOM 782 N N . ILE A 1 100 ? 0.081 -3.794 -0.086 1.00 92.31 100 ILE A N 1
ATOM 783 C CA . ILE A 1 100 ? 1.514 -3.901 0.214 1.00 92.31 100 ILE A CA 1
ATOM 784 C C . ILE A 1 100 ? 1.733 -4.586 1.559 1.00 92.31 100 ILE A C 1
ATOM 786 O O . ILE A 1 100 ? 2.607 -5.451 1.716 1.00 92.31 100 ILE A O 1
ATOM 790 N N . SER A 1 101 ? 0.891 -4.252 2.534 1.00 94.00 101 SER A N 1
ATOM 791 C CA . SER A 1 101 ? 0.874 -4.908 3.835 1.00 94.00 101 SER A CA 1
ATOM 792 C C . SER A 1 101 ? -0.516 -4.871 4.442 1.00 94.00 101 SER A C 1
ATOM 794 O O . SER A 1 101 ? -1.266 -3.927 4.232 1.00 94.00 101 SER A O 1
ATOM 796 N N . TYR A 1 102 ? -0.849 -5.883 5.224 1.00 95.62 102 TYR A N 1
ATOM 797 C CA . TYR A 1 102 ? -2.039 -5.896 6.058 1.00 95.62 102 TYR A CA 1
ATOM 798 C C . TYR A 1 102 ? -1.770 -6.772 7.275 1.00 95.62 102 TYR A C 1
ATOM 800 O O . TYR A 1 102 ? -0.895 -7.644 7.237 1.00 95.62 102 TYR A O 1
ATOM 808 N N . GLY A 1 103 ? -2.504 -6.555 8.358 1.00 95.88 103 GLY A N 1
ATOM 809 C CA . GLY A 1 103 ? -2.324 -7.362 9.554 1.00 95.88 103 GLY A CA 1
ATOM 810 C C . GLY A 1 103 ? -3.123 -6.877 10.747 1.00 95.88 103 GLY A C 1
ATOM 811 O O . GLY A 1 103 ? -4.147 -6.216 10.608 1.00 95.88 103 GLY A O 1
ATOM 812 N N . VAL A 1 104 ? -2.633 -7.257 11.922 1.00 96.88 104 VAL A N 1
ATOM 813 C CA . VAL A 1 104 ? -3.225 -7.002 13.239 1.00 96.88 104 VAL A CA 1
ATOM 814 C C . VAL A 1 104 ? -2.160 -6.443 14.185 1.00 96.88 104 VAL A C 1
ATOM 816 O O . VAL A 1 104 ? -0.981 -6.402 13.828 1.00 96.88 104 VAL A O 1
ATOM 819 N N . ASN A 1 105 ? -2.559 -6.073 15.405 1.00 94.38 105 ASN A N 1
ATOM 820 C CA . ASN A 1 105 ? -1.684 -5.502 16.435 1.00 94.38 105 ASN A CA 1
ATOM 821 C C . ASN A 1 105 ? -1.005 -4.194 16.000 1.00 94.38 105 ASN A C 1
ATOM 823 O O . ASN A 1 105 ? 0.176 -3.978 16.278 1.00 94.38 105 ASN A O 1
ATOM 827 N N . PHE A 1 106 ? -1.745 -3.328 15.308 1.00 93.06 106 PHE A N 1
ATOM 828 C CA . PHE A 1 106 ? -1.260 -2.010 14.926 1.00 93.06 106 PHE A CA 1
ATOM 829 C C . PHE A 1 106 ? -0.888 -1.166 16.158 1.00 93.06 106 PHE A C 1
ATOM 831 O O . PHE A 1 106 ? -1.674 -1.031 17.094 1.00 93.06 106 PHE A O 1
ATOM 838 N N . GLN A 1 107 ? 0.319 -0.596 16.143 1.00 89.44 107 GLN A N 1
ATOM 839 C CA . GLN A 1 107 ? 0.867 0.254 17.202 1.00 89.44 107 GLN A CA 1
ATOM 840 C C . GLN A 1 107 ? 1.457 1.519 16.576 1.00 89.44 107 GLN A C 1
ATOM 842 O O . GLN A 1 107 ? 2.146 1.449 15.557 1.00 89.44 107 GLN A O 1
ATOM 847 N N . VAL A 1 108 ? 1.207 2.671 17.197 1.00 82.81 108 VAL A N 1
ATOM 848 C CA . VAL A 1 108 ? 1.753 3.968 16.777 1.00 82.81 108 VAL A CA 1
ATOM 849 C C . VAL A 1 108 ? 2.586 4.530 17.913 1.00 82.81 108 VAL A C 1
ATOM 851 O O . VAL A 1 108 ? 2.091 4.681 19.021 1.00 82.81 108 VAL A O 1
ATOM 854 N N . PHE A 1 109 ? 3.834 4.880 17.610 1.00 81.75 109 PHE A N 1
ATOM 855 C CA . PHE A 1 109 ? 4.787 5.465 18.565 1.00 81.75 109 PHE A CA 1
ATOM 856 C C . PHE A 1 109 ? 5.026 6.964 18.312 1.00 81.75 109 PHE A C 1
ATOM 858 O O . PHE A 1 109 ? 5.944 7.575 18.856 1.00 81.75 109 PHE A O 1
ATOM 865 N N . ILE A 1 110 ? 4.215 7.576 17.446 1.00 73.25 110 ILE A N 1
ATOM 866 C CA . ILE A 1 110 ? 4.302 8.997 17.114 1.00 73.25 110 ILE A CA 1
ATOM 867 C C . ILE A 1 110 ? 3.439 9.765 18.114 1.00 73.25 110 ILE A C 1
ATOM 869 O O . ILE A 1 110 ? 2.215 9.717 18.041 1.00 73.25 110 ILE A O 1
ATOM 873 N N . GLY A 1 111 ? 4.090 10.466 19.047 1.00 57.78 111 GLY A N 1
ATOM 874 C CA . GLY A 1 111 ? 3.402 11.323 20.016 1.00 57.78 111 GLY A CA 1
ATOM 875 C C . GLY A 1 111 ? 4.024 11.448 21.406 1.00 57.78 111 GLY A C 1
ATOM 876 O O . GLY A 1 111 ? 3.412 12.105 22.236 1.00 57.78 111 GLY A O 1
ATOM 877 N N . GLY A 1 112 ? 5.189 10.860 21.713 1.00 43.41 112 GLY A N 1
ATOM 878 C CA . GLY A 1 112 ? 5.787 11.027 23.050 1.00 43.41 112 GLY A CA 1
ATOM 879 C C . GLY A 1 112 ? 4.882 10.566 24.206 1.00 43.41 112 GLY A C 1
ATOM 880 O O . GLY A 1 112 ? 4.955 11.122 25.299 1.00 43.41 112 GLY A O 1
ATOM 881 N N . VAL A 1 113 ? 4.019 9.579 23.957 1.00 44.47 113 VAL A N 1
ATOM 882 C CA . VAL A 1 113 ? 3.226 8.844 24.951 1.00 44.47 113 VAL A CA 1
ATOM 883 C C . VAL A 1 113 ? 3.049 7.426 24.382 1.00 44.47 113 VAL A C 1
ATOM 885 O O . VAL A 1 113 ? 2.197 7.231 23.524 1.00 44.47 113 VAL A O 1
ATOM 888 N N . GLN A 1 114 ? 3.834 6.398 24.698 1.00 42.34 114 GLN A N 1
ATOM 889 C CA . GLN A 1 114 ? 5.049 6.230 25.505 1.00 42.34 114 GLN A CA 1
ATOM 890 C C . GLN A 1 114 ? 6.193 5.764 24.599 1.00 42.34 114 GLN A C 1
ATOM 892 O O . GLN A 1 114 ? 5.903 5.016 23.637 1.00 42.34 114 GLN A O 1
#

Foldseek 3Di:
DVVVVVVVVVVVVVPPPPPPPDDDDDDDDKDKDAPVVVVVVLVVVVWAWDDKDWDFAFDADPVGTDPGTDTWIKIKTADPVFQKIWIWIQDPVVRIIITPDIDGPHDDPPDPPD

pLDDT: mean 84.38, std 12.87, range [42.34, 98.19]

Secondary structure (DSSP, 8-state):
-HHHHHHHHHHHHHT------PPPP--PPPEEE-HHHHHHHHHHTT-EEEEEEEEEE--EETTEE-SS-EEEEEEEEEETTTTEEEEEEEETTTTEEEEEEEES-----TTS--

Sequence (114 aa):
MEITKKLFVIILGLFVPICISAGEWNDKPIMCADETETFSAIKAKEEELIFKANQLTKVRNETGLAKKPVGVAVDMYVNPKTGTYTIIEFHPTYESYCIISYGVNFQVFIGGVQ

Radius of gyration: 24.07 Å; chains: 1; bounding box: 80×28×45 Å